Protein AF-A0A961L0N1-F1 (afdb_monomer)

Nearest PDB structures (foldseek):
  2ddm-assembly1_A  TM=5.283E-01  e=9.783E+00  Escherichia coli

Mean predicted aligned error: 3.48 Å

Structure (mmCIF, N/CA/C/O backbone):
data_AF-A0A961L0N1-F1
#
_entry.id   AF-A0A961L0N1-F1
#
loop_
_atom_site.group_PDB
_atom_site.id
_atom_site.type_symbol
_atom_site.label_atom_id
_atom_site.label_alt_id
_atom_site.label_comp_id
_atom_site.label_asym_id
_atom_site.label_entity_id
_atom_site.label_seq_id
_atom_site.pdbx_PDB_ins_code
_atom_site.Cartn_x
_atom_site.Cartn_y
_atom_site.Cartn_z
_atom_site.occupancy
_atom_site.B_iso_or_equiv
_atom_site.auth_seq_id
_atom_site.auth_comp_id
_atom_site.auth_asym_id
_atom_site.auth_atom_id
_atom_site.pdbx_PDB_model_num
ATOM 1 N N . MET A 1 1 ? -0.569 6.757 -0.974 1.00 81.81 1 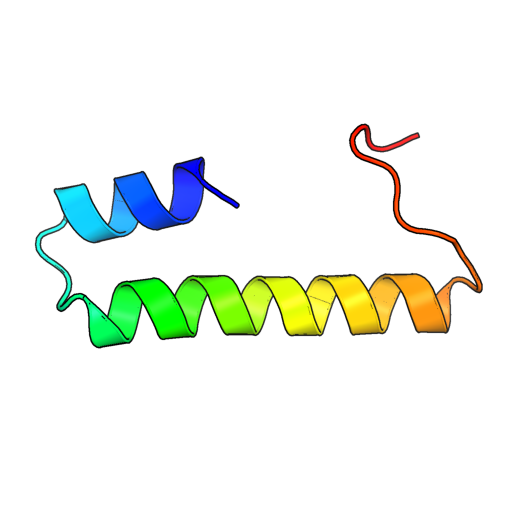MET A N 1
ATOM 2 C CA . MET A 1 1 ? -1.311 5.687 -0.252 1.00 81.81 1 MET A CA 1
ATOM 3 C C . MET A 1 1 ? -2.213 6.225 0.860 1.00 81.81 1 MET A C 1
ATOM 5 O O . MET A 1 1 ? -3.364 5.809 0.905 1.00 81.81 1 MET A O 1
ATOM 9 N N . LYS A 1 2 ? -1.744 7.166 1.697 1.00 85.69 2 LYS A N 1
ATOM 10 C CA . LYS A 1 2 ? -2.498 7.770 2.816 1.00 85.69 2 LYS A CA 1
ATOM 11 C C . LYS A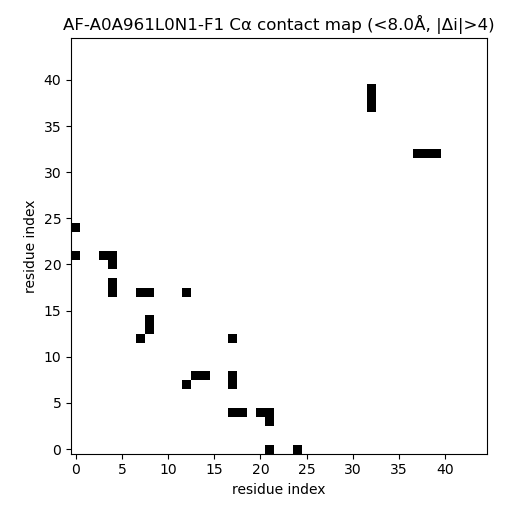 1 2 ? -3.917 8.235 2.449 1.00 85.69 2 LYS A C 1
ATOM 13 O O . LYS A 1 2 ? -4.875 7.747 3.026 1.00 85.69 2 LYS A O 1
ATOM 18 N N . ALA A 1 3 ? -4.065 9.004 1.369 1.00 90.12 3 ALA A N 1
ATOM 19 C CA . ALA A 1 3 ? -5.376 9.470 0.903 1.00 90.12 3 ALA A CA 1
ATOM 20 C C . ALA A 1 3 ? -6.402 8.348 0.621 1.00 90.12 3 ALA A C 1
ATOM 22 O O . ALA A 1 3 ? -7.603 8.565 0.748 1.00 90.12 3 ALA A O 1
ATOM 23 N N . LYS A 1 4 ? -5.962 7.141 0.229 1.00 88.25 4 LYS A N 1
ATOM 24 C CA . LYS A 1 4 ? -6.869 5.999 0.023 1.00 88.25 4 LYS A CA 1
ATOM 25 C C . LYS A 1 4 ? -7.302 5.389 1.353 1.00 88.25 4 LYS A C 1
ATOM 27 O O . LYS A 1 4 ? -8.461 5.006 1.473 1.00 88.25 4 LYS A O 1
ATOM 32 N N . ALA A 1 5 ? -6.382 5.299 2.313 1.00 91.69 5 ALA A N 1
ATOM 33 C CA . ALA A 1 5 ? -6.696 4.832 3.655 1.00 91.69 5 ALA A CA 1
ATOM 34 C C . ALA A 1 5 ? -7.723 5.765 4.308 1.00 91.69 5 ALA A C 1
ATO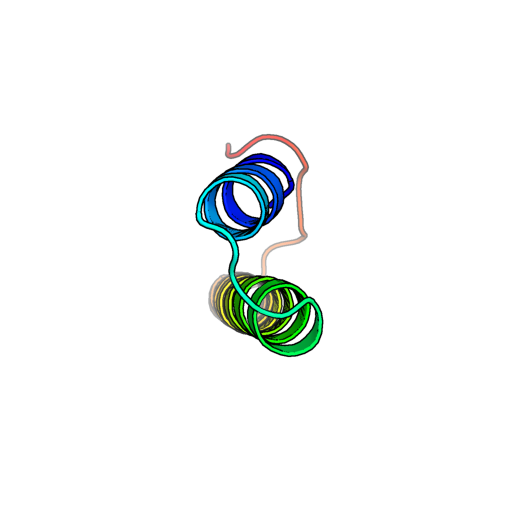M 36 O O . ALA A 1 5 ? -8.803 5.307 4.661 1.00 91.69 5 ALA A O 1
ATOM 37 N N . ASP A 1 6 ? -7.446 7.071 4.305 1.00 92.88 6 ASP A N 1
ATOM 38 C CA . ASP A 1 6 ? -8.310 8.092 4.907 1.00 92.88 6 ASP A CA 1
ATOM 39 C C . ASP A 1 6 ? -9.718 8.085 4.279 1.00 92.88 6 ASP A C 1
ATOM 41 O O . ASP A 1 6 ? -10.721 8.123 4.982 1.00 92.88 6 ASP A O 1
ATOM 45 N N . ARG A 1 7 ? -9.827 7.940 2.948 1.00 94.19 7 ARG A N 1
ATOM 46 C CA . ARG A 1 7 ? -11.129 7.830 2.260 1.00 94.19 7 ARG A CA 1
ATOM 47 C C . ARG A 1 7 ? -11.926 6.585 2.648 1.00 94.19 7 ARG A C 1
ATOM 49 O O . ARG A 1 7 ? -13.153 6.626 2.626 1.00 94.19 7 ARG A O 1
ATOM 56 N N . LEU A 1 8 ? -11.265 5.453 2.888 1.00 92.75 8 LEU A N 1
ATOM 57 C CA . LEU A 1 8 ? -11.947 4.213 3.271 1.00 92.75 8 LEU A CA 1
ATOM 58 C C . LEU A 1 8 ? -12.361 4.246 4.740 1.00 92.75 8 LEU A C 1
ATOM 60 O O . LEU A 1 8 ? -13.452 3.782 5.065 1.00 92.75 8 LEU A O 1
ATOM 64 N N . ASP A 1 9 ? -11.523 4.840 5.581 1.00 92.50 9 ASP A N 1
ATOM 65 C CA . ASP A 1 9 ? -11.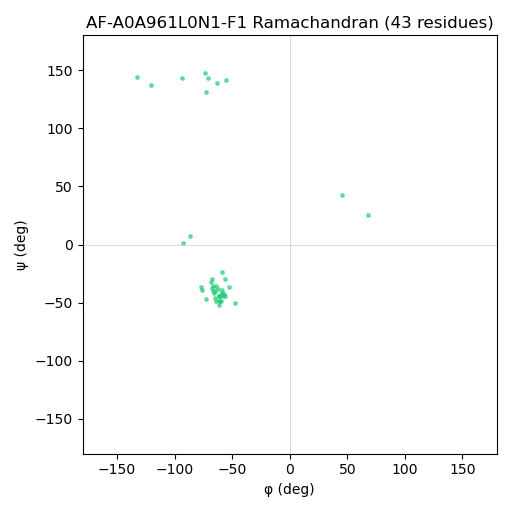790 5.058 6.997 1.00 92.50 9 ASP A CA 1
ATOM 66 C C . ASP A 1 9 ? -12.983 6.006 7.201 1.00 92.50 9 ASP A C 1
ATOM 68 O O . ASP A 1 9 ? -13.967 5.639 7.837 1.00 92.50 9 ASP A O 1
ATOM 72 N N . GLN A 1 10 ? -13.003 7.150 6.503 1.00 94.38 10 GLN A N 1
ATOM 73 C CA . GLN A 1 10 ? -14.137 8.091 6.490 1.00 94.38 10 GLN A CA 1
ATOM 74 C C . GLN A 1 10 ? -15.453 7.468 5.996 1.00 94.38 10 GLN A C 1
ATOM 76 O O . GLN A 1 10 ? -16.535 7.952 6.313 1.00 94.38 10 GLN A O 1
ATOM 81 N N . ARG A 1 11 ? -15.381 6.388 5.210 1.00 94.12 11 ARG A N 1
ATOM 82 C CA . ARG A 1 11 ? -16.549 5.624 4.740 1.00 94.12 11 ARG A CA 1
ATOM 83 C C . ARG A 1 11 ? -16.988 4.533 5.726 1.00 94.12 11 ARG A C 1
ATOM 85 O O . ARG A 1 11 ? -17.821 3.705 5.358 1.00 94.12 11 ARG A O 1
ATOM 92 N N . GLY A 1 12 ? -16.408 4.482 6.926 1.00 94.62 12 GLY A N 1
ATOM 93 C CA . GLY A 1 12 ? -16.734 3.507 7.967 1.00 94.62 12 GLY A CA 1
ATOM 94 C C . GLY A 1 12 ? -16.323 2.077 7.619 1.00 94.62 12 GLY A C 1
ATOM 95 O O . GLY A 1 12 ? -16.948 1.121 8.080 1.00 94.62 12 GLY A O 1
ATOM 96 N N . LYS A 1 13 ? -15.320 1.886 6.749 1.00 95.12 13 LYS A N 1
ATOM 97 C CA . LYS A 1 13 ? -14.857 0.534 6.412 1.00 95.12 13 LYS A CA 1
ATOM 98 C C . LYS A 1 13 ? -14.111 -0.077 7.604 1.00 95.12 13 LYS A C 1
ATOM 100 O O . LYS A 1 13 ? -13.339 0.623 8.251 1.00 95.12 13 LYS A O 1
ATOM 105 N N . PRO A 1 14 ? -14.258 -1.393 7.857 1.00 96.31 14 PRO A N 1
ATOM 106 C CA . PRO A 1 14 ? -13.505 -2.054 8.915 1.00 96.31 14 PRO A CA 1
ATOM 107 C C . PRO A 1 14 ? -11.992 -1.851 8.732 1.00 96.31 14 PRO A C 1
ATOM 109 O O . PRO A 1 14 ? -11.514 -1.979 7.598 1.00 96.31 14 PRO A O 1
ATOM 112 N N . PRO A 1 15 ? -11.210 -1.647 9.809 1.00 93.81 15 PRO A N 1
ATOM 113 C CA . PRO A 1 15 ? -9.769 -1.394 9.711 1.00 93.81 15 PRO A CA 1
ATOM 114 C C . PRO A 1 15 ? -9.010 -2.448 8.894 1.00 93.81 15 PRO A C 1
ATOM 116 O O . PRO A 1 15 ? -8.136 -2.117 8.094 1.00 93.81 15 PRO A O 1
ATOM 119 N N . LYS A 1 16 ? -9.407 -3.724 9.001 1.00 96.25 16 LYS A N 1
ATOM 120 C CA . LYS A 1 16 ? -8.846 -4.820 8.191 1.00 96.25 16 LYS A CA 1
ATOM 121 C C 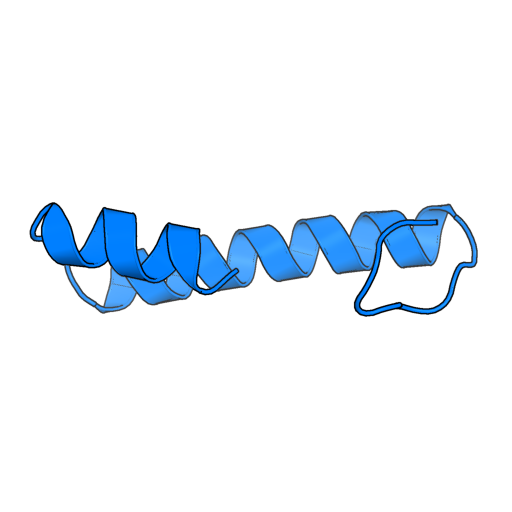. LYS A 1 16 ? -8.984 -4.557 6.687 1.00 96.25 16 LYS A C 1
ATOM 123 O O . LYS A 1 16 ? -8.028 -4.746 5.945 1.00 96.25 16 LYS A O 1
ATOM 128 N N . VAL A 1 17 ? -10.141 -4.064 6.242 1.00 96.44 17 VAL A N 1
ATOM 129 C CA . VAL A 1 17 ? -10.400 -3.739 4.829 1.00 96.44 17 VAL A CA 1
ATOM 130 C C . VAL A 1 17 ? -9.528 -2.573 4.370 1.00 96.44 17 VAL A C 1
ATOM 132 O O . VAL A 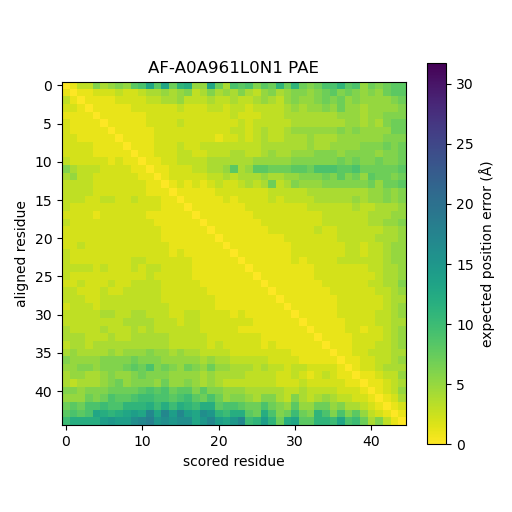1 17 ? -8.990 -2.612 3.263 1.00 96.44 17 VAL A O 1
ATOM 135 N N . VAL A 1 18 ? -9.355 -1.557 5.220 1.00 95.94 18 VAL A N 1
ATOM 136 C CA . VAL A 1 18 ? -8.491 -0.405 4.931 1.00 95.94 18 VAL A CA 1
ATOM 137 C C . VAL A 1 18 ? -7.045 -0.864 4.720 1.00 95.94 18 VAL A C 1
ATOM 139 O O . VAL A 1 18 ? -6.444 -0.543 3.692 1.00 95.94 18 VAL A O 1
ATOM 142 N N . ILE A 1 19 ? -6.516 -1.689 5.630 1.00 95.88 19 ILE A N 1
ATOM 143 C CA . ILE A 1 19 ? -5.152 -2.231 5.545 1.00 95.88 19 ILE A CA 1
ATOM 144 C C . ILE A 1 19 ? -4.994 -3.090 4.283 1.00 95.88 19 ILE A C 1
ATOM 146 O O . ILE A 1 19 ? -4.073 -2.863 3.498 1.00 95.88 19 ILE A O 1
ATOM 150 N N . THR A 1 20 ? -5.920 -4.018 4.016 1.00 97.38 20 THR A N 1
ATOM 151 C CA . THR A 1 20 ? -5.878 -4.863 2.809 1.00 97.38 20 THR A CA 1
ATOM 152 C C . THR A 1 20 ? -5.903 -4.038 1.520 1.00 97.38 20 THR A C 1
ATOM 154 O O . THR A 1 20 ? -5.173 -4.341 0.573 1.00 97.38 20 THR A O 1
ATOM 157 N N . ALA A 1 21 ? -6.683 -2.956 1.474 1.00 96.81 21 ALA A N 1
ATOM 158 C CA . ALA A 1 21 ? -6.751 -2.079 0.308 1.00 96.81 21 ALA A CA 1
ATOM 159 C C . ALA A 1 21 ? -5.451 -1.294 0.058 1.00 96.81 21 ALA A C 1
ATOM 161 O O . ALA A 1 21 ? -5.131 -1.010 -1.105 1.00 96.81 21 ALA A O 1
ATOM 162 N N . VAL A 1 22 ? -4.718 -0.939 1.120 1.00 96.19 22 VAL A N 1
ATOM 163 C CA . VAL A 1 22 ? -3.386 -0.321 1.032 1.00 96.19 22 VAL A CA 1
ATOM 164 C C . VAL A 1 22 ? -2.347 -1.354 0.600 1.00 96.19 22 VAL A C 1
ATOM 166 O O . VAL A 1 22 ? -1.617 -1.094 -0.354 1.00 96.19 22 VAL A O 1
ATOM 169 N N . MET A 1 23 ? -2.332 -2.546 1.209 1.00 97.12 23 MET A N 1
ATOM 170 C CA . MET A 1 23 ? -1.408 -3.629 0.841 1.00 97.12 23 MET A CA 1
ATOM 171 C C . MET A 1 23 ? -1.520 -3.999 -0.638 1.00 97.12 23 MET A C 1
ATOM 173 O O . MET A 1 23 ? -0.510 -4.102 -1.329 1.00 97.12 23 MET A O 1
ATOM 177 N N . ARG A 1 24 ? -2.744 -4.125 -1.170 1.00 96.94 24 ARG A N 1
ATOM 178 C CA . ARG A 1 24 ? -2.926 -4.449 -2.591 1.00 96.94 24 ARG A CA 1
ATOM 179 C C . ARG A 1 24 ? -2.354 -3.374 -3.512 1.00 96.94 24 ARG A C 1
ATOM 181 O O . ARG A 1 24 ? -1.756 -3.704 -4.529 1.00 96.94 24 ARG A O 1
ATOM 188 N N . ASN A 1 25 ? -2.491 -2.103 -3.145 1.00 94.75 25 ASN A N 1
ATOM 189 C CA . ASN A 1 25 ? -1.870 -1.026 -3.905 1.00 94.75 25 ASN A CA 1
ATOM 190 C C . ASN A 1 25 ? -0.331 -1.073 -3.840 1.00 94.75 25 ASN A C 1
ATOM 192 O O . ASN A 1 25 ? 0.313 -0.755 -4.836 1.00 94.75 25 ASN A O 1
ATOM 196 N N . LEU A 1 26 ? 0.256 -1.462 -2.701 1.00 95.69 26 LEU A N 1
ATOM 197 C CA . LEU A 1 26 ? 1.709 -1.636 -2.570 1.00 95.69 26 LEU A CA 1
ATOM 198 C C . LEU A 1 26 ? 2.221 -2.781 -3.448 1.00 95.69 26 LEU A C 1
ATOM 200 O O . LEU A 1 26 ? 3.227 -2.617 -4.127 1.00 95.69 26 LEU A O 1
ATOM 204 N N . ILE A 1 27 ? 1.498 -3.902 -3.498 1.00 97.00 27 ILE A N 1
ATOM 205 C CA . ILE A 1 27 ? 1.845 -5.043 -4.359 1.00 97.00 27 ILE A CA 1
ATOM 206 C C . ILE A 1 27 ? 1.819 -4.638 -5.836 1.00 97.00 27 ILE A C 1
ATOM 208 O O . ILE A 1 27 ? 2.732 -4.975 -6.583 1.00 97.00 27 ILE A O 1
ATOM 212 N N . VAL A 1 28 ? 0.792 -3.895 -6.262 1.00 96.44 28 VAL A N 1
ATOM 213 C CA . VAL A 1 28 ? 0.709 -3.399 -7.645 1.00 96.44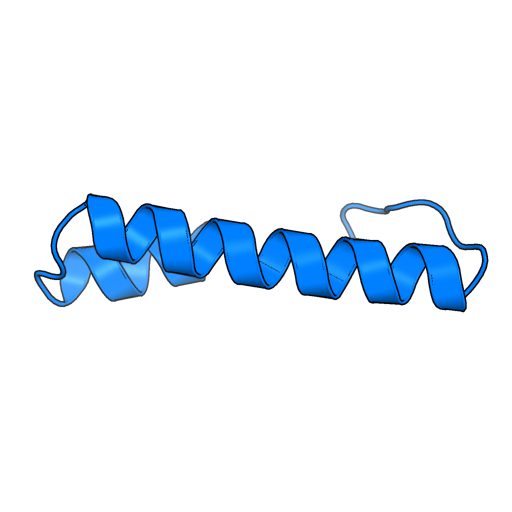 28 VAL A CA 1
ATOM 214 C C . VAL A 1 28 ? 1.882 -2.472 -7.960 1.00 96.44 28 VAL A C 1
ATOM 216 O O . VAL A 1 28 ? 2.510 -2.641 -8.998 1.00 96.44 28 VAL A O 1
ATOM 219 N N . LEU A 1 29 ? 2.220 -1.548 -7.054 1.00 94.69 29 LEU A N 1
ATOM 220 C CA . LEU A 1 29 ? 3.371 -0.660 -7.222 1.00 94.69 29 LEU A CA 1
ATOM 221 C C . LEU A 1 29 ? 4.683 -1.445 -7.340 1.00 94.69 29 LEU A C 1
ATOM 223 O O . LEU A 1 29 ? 5.445 -1.204 -8.268 1.00 94.69 29 LEU A O 1
ATOM 227 N N . ALA A 1 30 ? 4.925 -2.402 -6.443 1.00 96.06 30 ALA A N 1
ATOM 228 C CA . ALA A 1 30 ? 6.121 -3.237 -6.479 1.00 96.06 30 ALA A CA 1
ATOM 229 C C . ALA A 1 30 ? 6.213 -4.031 -7.788 1.00 96.06 30 ALA A C 1
ATOM 231 O O . ALA A 1 30 ? 7.266 -4.062 -8.418 1.00 96.06 30 ALA A O 1
ATOM 232 N N . LYS A 1 31 ? 5.092 -4.604 -8.244 1.00 97.44 31 LYS A N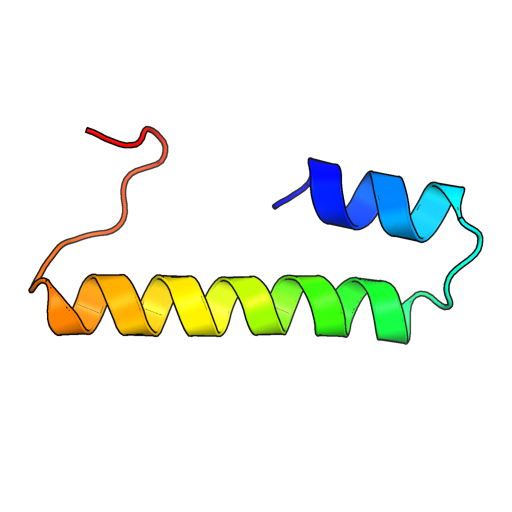 1
ATOM 233 C CA . LYS A 1 31 ? 5.028 -5.299 -9.533 1.00 97.44 31 LYS A CA 1
ATOM 234 C C . LYS A 1 31 ? 5.427 -4.379 -10.687 1.00 97.44 31 LYS A C 1
ATOM 236 O O . LYS A 1 31 ? 6.157 -4.813 -11.569 1.00 97.44 31 LYS A O 1
ATOM 241 N N . THR A 1 32 ? 4.940 -3.141 -10.698 1.00 95.69 32 THR A N 1
ATOM 242 C CA . THR A 1 32 ? 5.287 -2.161 -11.734 1.00 95.69 32 THR A CA 1
ATOM 243 C C . THR A 1 32 ? 6.768 -1.796 -11.691 1.00 95.69 32 THR A C 1
ATOM 245 O O . THR A 1 32 ? 7.416 -1.828 -12.725 1.00 95.69 32 THR A O 1
ATOM 248 N N . LEU A 1 33 ? 7.319 -1.521 -10.507 1.00 95.69 33 LEU A N 1
ATOM 249 C CA . LEU A 1 33 ? 8.733 -1.164 -10.347 1.00 95.69 33 LEU A CA 1
ATOM 250 C C . LEU A 1 33 ? 9.674 -2.271 -10.831 1.00 95.69 33 LEU A C 1
ATOM 252 O O . LEU A 1 33 ? 10.616 -1.992 -11.563 1.00 95.69 33 LEU A O 1
ATOM 256 N N . VAL A 1 34 ? 9.382 -3.525 -10.478 1.00 96.75 34 VAL A N 1
ATOM 257 C CA . VAL A 1 34 ? 10.166 -4.682 -10.939 1.00 96.75 34 VAL A CA 1
ATOM 258 C C . VAL A 1 34 ? 10.051 -4.862 -12.452 1.00 96.75 34 VAL A C 1
ATOM 260 O O . VAL A 1 34 ? 11.040 -5.165 -13.106 1.00 96.75 34 VAL A O 1
ATOM 263 N N . ALA A 1 35 ? 8.860 -4.667 -13.025 1.00 97.31 35 ALA A N 1
ATOM 264 C CA . ALA A 1 35 ? 8.664 -4.786 -14.469 1.00 97.31 35 ALA A CA 1
ATOM 265 C C . ALA A 1 35 ? 9.389 -3.688 -15.269 1.00 97.31 35 ALA A C 1
ATOM 267 O O . ALA A 1 35 ? 9.765 -3.924 -16.411 1.00 97.31 35 ALA A O 1
ATOM 268 N N . GLU A 1 36 ? 9.566 -2.505 -14.679 1.00 96.00 36 GLU A N 1
ATOM 269 C CA . GLU A 1 36 ? 10.245 -1.351 -15.283 1.00 96.00 36 GLU A CA 1
ATOM 270 C C . GLU A 1 36 ? 11.750 -1.287 -14.956 1.00 96.00 36 GLU A C 1
ATOM 272 O O . GLU A 1 36 ? 12.396 -0.324 -15.357 1.00 96.00 36 GLU A O 1
ATOM 277 N N . ASP A 1 37 ? 12.292 -2.258 -14.207 1.00 95.38 37 ASP A N 1
ATOM 278 C CA . ASP A 1 37 ? 13.652 -2.229 -13.636 1.00 95.38 37 ASP A CA 1
ATOM 279 C C . ASP A 1 37 ? 13.991 -0.880 -12.972 1.00 95.38 37 ASP A C 1
ATOM 281 O O . ASP A 1 37 ? 15.049 -0.276 -13.156 1.00 95.38 37 ASP A O 1
ATOM 285 N N . ARG A 1 38 ? 13.017 -0.350 -12.225 1.00 92.38 38 ARG A N 1
ATOM 286 C CA . ARG A 1 38 ? 13.056 1.012 -11.695 1.00 92.38 38 ARG A CA 1
ATOM 287 C C . ARG A 1 38 ? 12.985 1.019 -10.179 1.00 92.38 38 ARG A C 1
ATOM 289 O O . ARG A 1 38 ? 12.154 0.350 -9.567 1.00 92.38 38 ARG A O 1
ATOM 296 N N . LEU A 1 39 ? 13.811 1.861 -9.562 1.00 92.19 39 LEU A N 1
ATOM 297 C CA . LEU A 1 39 ? 13.743 2.115 -8.126 1.00 92.19 39 LEU A CA 1
ATOM 298 C C . LEU A 1 39 ? 12.533 2.980 -7.765 1.00 92.19 39 LEU A C 1
ATOM 300 O O . LEU A 1 39 ? 12.100 3.854 -8.519 1.00 92.19 39 LEU A O 1
ATOM 304 N N . TRP A 1 40 ? 11.992 2.743 -6.572 1.00 92.50 40 TRP A N 1
ATOM 305 C CA . TRP A 1 40 ? 10.917 3.569 -6.040 1.00 92.50 40 TRP A CA 1
ATOM 306 C C . TRP A 1 40 ? 11.387 5.013 -5.823 1.00 92.50 40 TRP A C 1
ATOM 308 O O . TRP A 1 40 ? 12.478 5.246 -5.306 1.00 92.50 40 TRP A O 1
ATOM 318 N N . GLN A 1 41 ? 10.525 5.972 -6.166 1.00 91.06 41 GLN A N 1
ATOM 319 C CA . GLN A 1 41 ? 10.717 7.393 -5.891 1.00 91.06 41 GLN A CA 1
ATOM 320 C C . GLN A 1 41 ? 9.426 7.989 -5.298 1.00 91.06 41 GLN A C 1
ATOM 322 O O . GLN A 1 41 ? 8.328 7.554 -5.670 1.00 91.06 41 GLN A O 1
ATOM 327 N N . PRO A 1 42 ? 9.537 8.941 -4.351 1.00 86.31 42 PRO A N 1
ATOM 328 C CA . PRO A 1 42 ? 8.387 9.557 -3.690 1.00 86.31 42 PRO A CA 1
ATOM 329 C C . PRO A 1 42 ? 7.549 10.414 -4.644 1.00 86.31 42 PRO A C 1
ATOM 331 O O . PRO A 1 42 ? 6.318 10.378 -4.572 1.00 86.31 42 PRO A O 1
ATOM 334 N N . GLU A 1 43 ? 8.203 11.117 -5.566 1.00 83.81 43 GLU A N 1
ATOM 335 C CA . GLU A 1 43 ? 7.562 11.752 -6.711 1.00 83.81 43 GLU A CA 1
ATOM 336 C C . GLU A 1 43 ? 7.597 10.822 -7.925 1.00 83.81 43 GLU A C 1
ATOM 338 O O . GLU A 1 43 ? 8.544 10.065 -8.145 1.00 83.81 43 GLU A O 1
ATOM 343 N N . ARG A 1 44 ? 6.519 10.861 -8.712 1.00 70.94 44 ARG A N 1
ATOM 344 C CA . ARG A 1 44 ? 6.514 10.232 -10.030 1.00 70.94 44 ARG A CA 1
ATOM 345 C C . ARG A 1 44 ? 7.379 11.113 -10.951 1.00 70.94 44 ARG A C 1
ATOM 347 O O . ARG A 1 44 ? 7.148 12.321 -10.925 1.00 70.94 44 ARG A O 1
ATOM 354 N N . PRO A 1 45 ? 8.333 10.538 -11.707 1.00 63.31 45 PRO A N 1
ATOM 35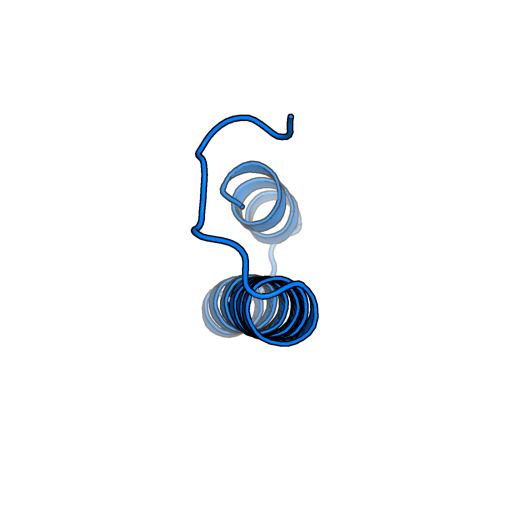5 C CA . PRO A 1 45 ? 9.085 11.290 -12.708 1.00 63.31 45 PRO A CA 1
ATOM 356 C C . PRO A 1 45 ? 8.172 11.864 -13.796 1.00 63.31 45 PRO A C 1
ATOM 358 O O . PRO A 1 45 ? 7.061 11.310 -13.998 1.00 63.31 45 PRO A O 1
#

Radius of gyration: 12.66 Å; Cα contacts (8 Å, |Δi|>4): 16; chains: 1; bounding box: 30×17×25 Å

Solvent-accessible surface area (backbone atoms only — not comparable to full-atom values): 2783 Å² total; per-residue (Å²): 110,68,74,59,40,54,57,35,48,77,67,70,47,55,69,69,58,34,52,51,58,50,52,53,52,51,52,52,50,51,53,49,29,64,74,65,77,43,82,91,63,97,64,83,132

Secondary structure (DSSP, 8-state):
-HHHHHHHHTTT--HHHHHHHHHHHHHHHHHHHHHTT----SS--

pLDDT: mean 92.64, std 6.63, range [63.31, 97.44]

Foldseek 3Di:
DVVQLVVCVVVVHDNVVSVVVVVVVVVVVVVVCVVVVHDDDPDDD

Sequence (45 aa):
MKAKADRLDQRGKPPKVVITAVMRNLIVLAKTLVAEDRLWQPERP